Protein AF-A0A8J7U1H4-F1 (afdb_monomer)

Radius of gyration: 16.87 Å; Cα contacts (8 Å, |Δi|>4): 291; chains: 1; bounding box: 35×44×54 Å

Mean predicted aligned error: 5.83 Å

Solvent-accessible surface area (backbone atoms only — not comparable to full-atom values): 7933 Å² total; per-residue (Å²): 131,86,74,79,79,75,81,69,88,67,73,79,70,47,48,36,39,36,35,60,83,78,36,31,35,30,41,68,87,69,50,77,36,71,40,80,42,76,47,82,52,100,70,33,40,36,40,33,30,67,36,84,90,46,94,46,35,52,32,39,38,34,41,39,27,43,95,72,30,32,32,43,32,40,73,41,49,36,93,96,49,73,67,102,53,65,35,39,31,41,36,23,53,46,48,79,48,69,54,64,47,99,84,74,54,73,43,57,35,36,37,39,37,40,60,59,35,32,34,43,33,33,85,98,74,55,71,48,81,41,50,60,66,48,37,55,47,55,75,72,107

Nearest PDB structures (foldseek):
  2p12-assembly1_B  TM=9.517E-01  e=1.934E-15  Rhodococcus jostii RHA1

pLDDT: mean 90.29, std 15.07, range [41.53, 98.81]

Structure (mmCIF, N/CA/C/O backbone):
data_AF-A0A8J7U1H4-F1
#
_entry.id   AF-A0A8J7U1H4-F1
#
loop_
_atom_site.group_PDB
_atom_site.id
_atom_site.type_symbol
_atom_site.label_atom_id
_atom_site.label_alt_id
_atom_site.label_comp_id
_atom_site.label_asym_id
_atom_site.label_entity_id
_atom_site.label_seq_id
_atom_site.pdbx_PDB_ins_code
_atom_site.Cartn_x
_atom_site.Cartn_y
_atom_site.Cartn_z
_atom_site.occupancy
_atom_site.B_iso_or_equiv
_atom_site.auth_seq_id
_atom_site.auth_comp_id
_atom_site.auth_asym_id
_atom_site.auth_atom_id
_atom_site.pdbx_PDB_model_num
ATOM 1 N N . MET A 1 1 ? -3.813 29.375 25.720 1.00 41.53 1 MET A N 1
ATOM 2 C CA . MET A 1 1 ? -3.197 28.059 25.987 1.00 41.53 1 MET A CA 1
ATOM 3 C C . MET A 1 1 ? -2.225 27.792 24.852 1.00 41.53 1 MET A C 1
ATOM 5 O O . MET A 1 1 ? -2.679 27.865 23.715 1.00 41.53 1 MET A O 1
ATOM 9 N N . PRO A 1 2 ? -0.920 27.593 25.091 1.00 44.16 2 PRO A N 1
ATOM 10 C CA . PRO A 1 2 ? -0.035 27.162 24.019 1.00 44.16 2 PRO A CA 1
ATOM 11 C C . PRO A 1 2 ? -0.448 25.741 23.623 1.00 44.16 2 PRO A C 1
ATOM 13 O O . PRO A 1 2 ? -0.556 24.867 24.482 1.00 44.16 2 PRO A O 1
ATOM 16 N N . VAL A 1 3 ? -0.751 25.536 22.343 1.00 49.25 3 VAL A N 1
ATOM 17 C CA . VAL A 1 3 ? -0.959 24.194 21.789 1.00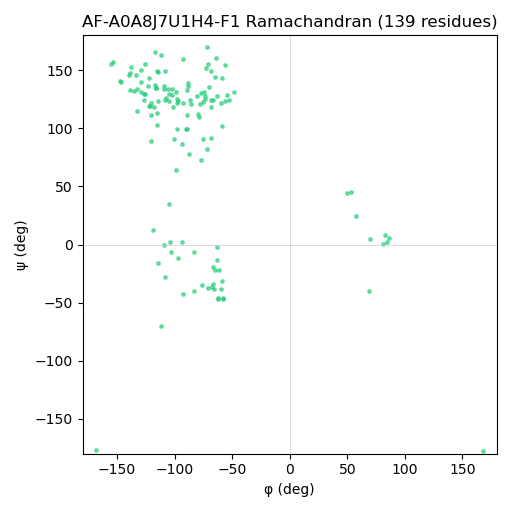 49.25 3 VAL A CA 1
ATOM 18 C C . VAL A 1 3 ? 0.380 23.464 21.931 1.00 49.25 3 VAL A C 1
ATOM 20 O O . VAL A 1 3 ? 1.402 24.042 21.545 1.00 49.25 3 VAL A O 1
ATOM 23 N N . PRO A 1 4 ? 0.434 22.257 22.519 1.00 45.31 4 PRO A N 1
ATOM 24 C CA . PRO A 1 4 ? 1.668 21.490 22.542 1.00 45.31 4 PRO A CA 1
ATOM 25 C C . PRO A 1 4 ? 2.129 21.309 21.096 1.00 45.31 4 PRO A C 1
ATOM 27 O O . PRO A 1 4 ? 1.371 20.802 20.272 1.00 45.31 4 PRO A O 1
ATOM 30 N N . LYS A 1 5 ? 3.356 21.731 20.771 1.00 48.44 5 LYS A N 1
ATOM 31 C CA . LYS A 1 5 ? 4.011 21.255 19.553 1.00 48.44 5 LYS A CA 1
ATOM 32 C C . LYS A 1 5 ? 4.307 19.781 19.790 1.00 48.44 5 LYS A C 1
ATOM 34 O O . LYS A 1 5 ? 5.336 19.449 20.372 1.00 48.44 5 LYS A O 1
ATOM 39 N N . LEU A 1 6 ? 3.380 18.914 19.396 1.00 55.44 6 LEU A N 1
ATOM 40 C CA . LEU A 1 6 ? 3.736 17.551 19.037 1.00 55.44 6 LEU A CA 1
ATOM 41 C C . LEU A 1 6 ? 4.737 17.698 17.893 1.00 55.44 6 LEU A C 1
ATOM 43 O O . LEU A 1 6 ? 4.379 18.085 16.785 1.00 55.44 6 LEU A O 1
ATOM 47 N N . THR A 1 7 ? 6.019 17.532 18.201 1.00 62.16 7 THR A N 1
ATOM 48 C CA . THR A 1 7 ? 7.051 17.389 17.180 1.00 62.16 7 THR A CA 1
ATOM 49 C C . THR A 1 7 ? 6.855 16.009 16.576 1.00 62.16 7 THR A C 1
ATOM 51 O O . THR A 1 7 ? 7.459 15.041 17.031 1.00 62.16 7 THR A O 1
ATOM 54 N N . VAL A 1 8 ? 5.923 15.919 15.632 1.00 70.69 8 VAL A N 1
ATOM 55 C CA . VAL A 1 8 ? 5.787 14.768 14.747 1.00 70.69 8 VAL A CA 1
ATOM 56 C C . VAL A 1 8 ? 7.020 14.778 13.844 1.00 70.69 8 VAL A C 1
ATOM 58 O O . VAL A 1 8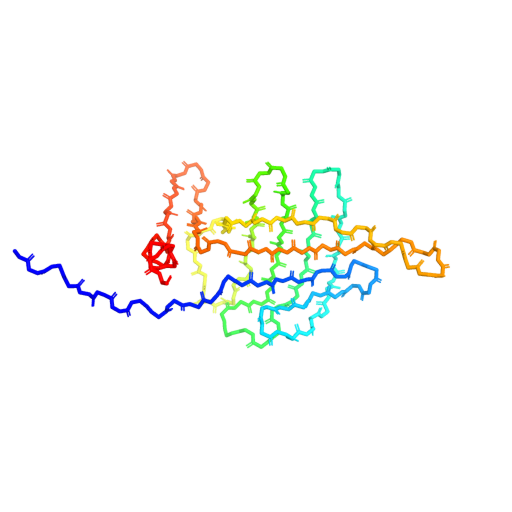 ? 7.332 15.807 13.239 1.00 70.69 8 VAL A O 1
ATOM 61 N N . ASP A 1 9 ? 7.771 13.678 13.830 1.00 74.00 9 ASP A N 1
ATOM 62 C CA . ASP A 1 9 ? 8.912 13.509 12.928 1.00 74.00 9 ASP A CA 1
ATOM 63 C C . ASP A 1 9 ? 8.371 13.220 11.527 1.00 74.00 9 ASP A C 1
ATOM 65 O O . ASP A 1 9 ? 8.051 12.081 11.194 1.00 74.00 9 ASP A O 1
ATOM 69 N N . VAL A 1 10 ? 8.170 14.277 10.739 1.00 84.31 10 VAL A N 1
ATOM 70 C CA . VAL A 1 10 ? 7.580 14.165 9.407 1.00 84.31 10 VAL A CA 1
ATOM 71 C C . VAL A 1 10 ? 8.657 13.857 8.368 1.00 84.31 10 VAL A C 1
ATOM 73 O O . VAL A 1 10 ? 9.612 14.611 8.174 1.00 84.31 10 VAL A O 1
ATOM 76 N N . HIS A 1 11 ? 8.503 12.733 7.676 1.00 88.56 11 HIS A N 1
ATOM 77 C CA . HIS A 1 11 ? 9.356 12.356 6.551 1.00 88.56 11 HIS A CA 1
ATOM 78 C C . HIS A 1 11 ? 8.747 12.835 5.223 1.00 88.56 11 HIS A C 1
ATOM 80 O O . HIS A 1 11 ? 7.538 13.039 5.153 1.00 88.56 11 HIS A O 1
ATOM 86 N N . PRO A 1 12 ? 9.523 12.972 4.131 1.00 92.12 12 PRO A N 1
ATOM 87 C CA . PRO A 1 12 ? 8.951 13.153 2.795 1.00 92.12 12 PRO A CA 1
ATOM 88 C C . PRO A 1 12 ? 7.989 12.005 2.428 1.00 92.12 12 PRO A C 1
ATOM 90 O O . PRO A 1 12 ? 8.178 10.895 2.936 1.00 92.12 12 PRO A O 1
ATOM 93 N N . PRO A 1 13 ? 7.011 12.220 1.528 1.00 94.69 13 PRO A N 1
ATOM 94 C CA . PRO A 1 13 ? 6.112 11.166 1.055 1.00 94.69 13 PRO A CA 1
ATOM 95 C C . PRO A 1 13 ? 6.871 9.903 0.633 1.00 94.69 13 PRO A C 1
ATOM 97 O O . PRO A 1 13 ? 7.859 9.978 -0.111 1.00 94.69 13 PRO A O 1
ATOM 100 N N . LYS A 1 14 ? 6.430 8.735 1.113 1.00 95.62 14 LYS A N 1
ATOM 101 C CA . LYS A 1 14 ? 7.066 7.457 0.766 1.00 95.62 14 LYS A CA 1
ATOM 102 C C . LYS A 1 14 ? 6.769 7.139 -0.698 1.00 95.62 14 LYS A C 1
ATOM 104 O O . LYS A 1 14 ? 5.640 7.282 -1.158 1.00 95.62 14 LYS A O 1
ATOM 109 N N . VAL A 1 15 ? 7.788 6.692 -1.433 1.00 96.81 15 VAL A N 1
ATOM 110 C CA . VAL A 1 15 ? 7.657 6.337 -2.853 1.00 96.81 15 VAL A CA 1
ATOM 111 C C . VAL A 1 15 ? 8.024 4.875 -3.063 1.00 96.81 15 VAL A C 1
ATOM 113 O O . VAL A 1 15 ? 9.161 4.489 -2.798 1.00 96.81 15 VAL A O 1
ATOM 116 N N . GLU A 1 16 ? 7.095 4.095 -3.610 1.00 97.00 16 GLU A N 1
ATOM 117 C CA . GLU A 1 16 ? 7.343 2.727 -4.086 1.00 97.00 16 GLU A CA 1
ATOM 118 C C . GLU A 1 16 ? 7.311 2.667 -5.613 1.00 97.00 16 GLU A C 1
ATOM 120 O O . GLU A 1 16 ? 6.612 3.444 -6.272 1.00 97.00 16 GLU A O 1
ATOM 125 N N . ARG A 1 17 ? 8.091 1.743 -6.182 1.00 96.75 17 ARG A N 1
ATOM 126 C CA . ARG A 1 17 ? 8.124 1.478 -7.627 1.00 96.75 17 ARG A CA 1
ATOM 127 C C . ARG A 1 17 ? 7.947 -0.004 -7.897 1.00 96.75 17 ARG A C 1
ATOM 129 O O . ARG A 1 17 ? 8.682 -0.821 -7.346 1.00 96.75 17 ARG A O 1
ATOM 136 N N . PHE A 1 18 ? 7.050 -0.323 -8.813 1.00 96.81 18 PHE A N 1
ATOM 137 C CA . PHE A 1 18 ? 6.688 -1.682 -9.179 1.00 96.81 18 PHE A CA 1
ATOM 138 C C . PHE A 1 18 ? 7.109 -1.904 -10.629 1.00 96.81 18 PHE A C 1
ATOM 140 O O . PHE A 1 18 ? 6.589 -1.260 -11.541 1.00 96.81 18 PHE A O 1
ATOM 147 N N . ASP A 1 19 ? 8.089 -2.778 -10.833 1.00 95.38 19 ASP A N 1
ATOM 148 C CA . ASP A 1 19 ? 8.506 -3.237 -12.155 1.00 95.38 19 ASP A CA 1
ATOM 149 C C . ASP A 1 19 ? 7.829 -4.583 -12.409 1.00 95.38 19 ASP A C 1
ATOM 151 O O . ASP A 1 19 ? 8.245 -5.619 -11.873 1.00 95.38 19 ASP A O 1
ATOM 155 N N . VAL A 1 20 ? 6.731 -4.534 -13.166 1.00 95.12 20 VAL A N 1
ATOM 156 C CA . VAL A 1 20 ? 5.878 -5.698 -13.423 1.00 95.12 20 VAL A CA 1
ATOM 157 C C . VAL A 1 20 ? 6.611 -6.730 -14.271 1.00 95.12 20 VAL A C 1
ATOM 159 O O . VAL A 1 20 ? 6.471 -7.927 -14.038 1.00 95.12 20 VAL A O 1
ATOM 162 N N . ASP A 1 21 ? 7.423 -6.280 -15.226 1.00 92.31 21 ASP A N 1
ATOM 163 C CA . ASP A 1 21 ? 8.130 -7.170 -16.145 1.00 92.31 21 ASP A CA 1
ATOM 164 C C . ASP A 1 21 ? 9.329 -7.842 -15.458 1.00 92.31 21 ASP A C 1
ATOM 166 O O . ASP A 1 21 ? 9.607 -9.017 -15.705 1.00 92.31 21 ASP A O 1
ATOM 170 N N . ALA A 1 22 ? 10.000 -7.139 -14.540 1.00 94.50 22 ALA A N 1
ATOM 171 C CA . ALA A 1 22 ? 11.070 -7.706 -13.722 1.00 94.50 22 ALA A CA 1
ATOM 172 C C . ALA A 1 22 ? 10.572 -8.475 -12.485 1.00 94.50 22 ALA A C 1
ATOM 174 O O . ALA A 1 22 ? 11.392 -9.071 -11.787 1.00 94.50 22 ALA A O 1
ATOM 175 N N . MET A 1 23 ? 9.266 -8.459 -12.187 1.00 97.31 23 MET A N 1
ATOM 176 C CA . MET A 1 23 ? 8.682 -9.033 -10.964 1.00 97.31 23 MET A CA 1
ATOM 177 C C . MET A 1 23 ? 9.352 -8.499 -9.687 1.00 97.31 23 MET A C 1
ATOM 179 O O . MET A 1 23 ? 9.694 -9.251 -8.768 1.00 97.31 23 MET A O 1
ATOM 183 N N . THR A 1 24 ? 9.557 -7.178 -9.624 1.00 97.69 24 THR A N 1
ATOM 184 C CA . THR A 1 24 ? 10.151 -6.533 -8.445 1.00 97.69 24 THR A CA 1
ATOM 185 C C . THR A 1 24 ? 9.342 -5.353 -7.926 1.00 97.69 24 THR A C 1
ATOM 187 O O . THR A 1 24 ? 8.665 -4.651 -8.675 1.00 97.69 24 THR A O 1
ATOM 190 N N . ASN A 1 25 ? 9.432 -5.131 -6.616 1.00 98.06 25 ASN A N 1
ATOM 191 C CA . ASN A 1 25 ? 8.947 -3.944 -5.924 1.00 98.06 25 ASN A CA 1
ATOM 192 C C . ASN A 1 25 ? 10.118 -3.269 -5.203 1.00 98.06 25 ASN A C 1
ATOM 194 O O . ASN A 1 25 ? 10.722 -3.876 -4.318 1.00 98.06 25 ASN A O 1
ATOM 198 N N . THR A 1 26 ? 10.433 -2.025 -5.546 1.00 97.44 26 THR A N 1
ATOM 199 C CA . THR A 1 26 ? 11.404 -1.208 -4.809 1.00 97.44 26 THR A CA 1
ATOM 200 C C . THR A 1 26 ? 10.673 -0.456 -3.703 1.00 97.44 26 THR A C 1
ATOM 202 O O . THR A 1 26 ? 9.876 0.436 -3.994 1.00 97.44 26 THR A O 1
ATOM 205 N N . ASP A 1 27 ? 10.944 -0.831 -2.450 1.00 95.31 27 ASP A N 1
ATOM 206 C CA . ASP A 1 27 ? 10.292 -0.251 -1.269 1.00 95.31 27 ASP A CA 1
ATOM 207 C C . ASP A 1 27 ? 10.764 1.197 -0.986 1.00 95.31 27 ASP A C 1
ATOM 209 O O . ASP A 1 27 ? 11.755 1.647 -1.577 1.00 95.31 27 ASP A O 1
ATOM 213 N N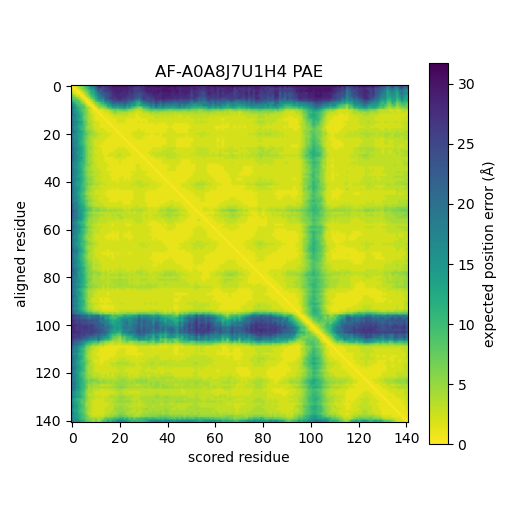 . PRO A 1 28 ? 10.121 1.950 -0.066 1.00 93.88 28 PRO A N 1
ATOM 214 C CA . PRO A 1 28 ? 10.476 3.351 0.192 1.00 93.88 28 PRO A CA 1
ATOM 215 C C . PRO A 1 28 ? 11.893 3.559 0.738 1.00 93.88 28 PRO A C 1
ATOM 217 O O . PRO A 1 28 ? 12.389 4.683 0.764 1.00 93.88 28 PRO A O 1
ATOM 220 N N . LYS A 1 29 ? 12.554 2.485 1.188 1.00 93.25 29 LYS A N 1
ATOM 221 C CA . LYS A 1 29 ? 13.942 2.498 1.670 1.00 93.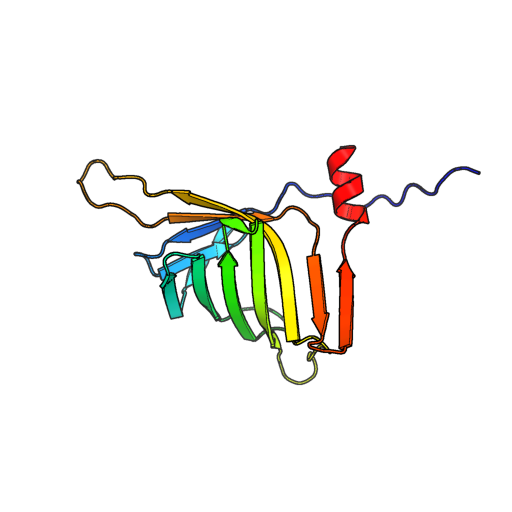25 29 LYS A CA 1
ATOM 222 C C . LYS A 1 29 ? 14.936 2.148 0.556 1.00 93.25 29 LYS A C 1
ATOM 224 O O . LYS A 1 29 ? 16.135 2.078 0.815 1.00 93.25 29 LYS A O 1
ATOM 229 N N . GLY A 1 30 ? 14.455 1.926 -0.668 1.00 94.25 30 GLY A N 1
ATOM 230 C CA . GLY A 1 30 ? 15.260 1.579 -1.835 1.00 94.25 30 GLY A CA 1
ATOM 231 C C . GLY A 1 30 ? 15.613 0.096 -1.938 1.00 94.25 30 GLY A C 1
ATOM 232 O O . GLY A 1 30 ? 16.414 -0.266 -2.799 1.00 94.25 30 GLY A O 1
ATOM 233 N N . PHE A 1 31 ? 15.049 -0.782 -1.097 1.00 96.25 31 PHE A N 1
ATOM 234 C CA . PHE A 1 31 ? 15.309 -2.216 -1.231 1.00 96.25 31 PHE A CA 1
ATOM 235 C C . PHE A 1 31 ? 14.432 -2.819 -2.323 1.00 96.25 31 PHE A C 1
ATOM 237 O O . PHE A 1 31 ? 13.206 -2.722 -2.283 1.00 96.25 31 PHE A O 1
ATOM 244 N N . VAL A 1 32 ? 15.072 -3.522 -3.255 1.00 97.75 32 VAL A N 1
ATOM 245 C CA . VAL A 1 32 ? 14.392 -4.303 -4.287 1.00 97.75 32 VAL A CA 1
ATOM 246 C C . VAL A 1 32 ? 13.898 -5.615 -3.678 1.00 97.75 32 VAL A C 1
ATOM 248 O O . VAL A 1 32 ? 14.675 -6.406 -3.138 1.00 97.75 32 VAL A O 1
ATOM 251 N N . ARG A 1 33 ? 12.588 -5.841 -3.741 1.00 97.81 33 ARG A N 1
ATOM 252 C CA . ARG A 1 33 ? 11.899 -7.035 -3.244 1.00 97.81 33 ARG A CA 1
ATOM 253 C C . ARG A 1 33 ? 11.409 -7.854 -4.429 1.00 97.81 33 ARG A C 1
ATOM 255 O O . ARG A 1 33 ? 10.803 -7.295 -5.337 1.00 97.81 33 ARG A O 1
ATOM 262 N N . ALA A 1 34 ? 11.641 -9.162 -4.393 1.00 98.25 34 ALA A N 1
ATOM 263 C CA . ALA A 1 34 ? 10.994 -10.078 -5.324 1.00 98.25 34 ALA A CA 1
ATOM 264 C C . ALA A 1 34 ? 9.478 -10.088 -5.079 1.00 98.25 34 ALA A C 1
ATOM 266 O O . ALA A 1 34 ? 9.030 -9.967 -3.932 1.00 98.25 34 ALA A O 1
ATOM 267 N N . VAL A 1 35 ? 8.720 -10.212 -6.161 1.00 98.69 35 VAL A N 1
ATOM 268 C CA . VAL A 1 35 ? 7.261 -10.294 -6.161 1.00 98.69 35 VAL A CA 1
ATOM 269 C C . VAL A 1 35 ? 6.855 -11.654 -6.699 1.00 98.69 35 VAL A C 1
ATOM 271 O O . VAL A 1 35 ? 7.406 -12.105 -7.700 1.00 98.69 35 VAL A O 1
ATOM 274 N N . ASP A 1 36 ? 5.908 -12.301 -6.026 1.00 98.75 36 ASP A N 1
ATOM 275 C CA . ASP A 1 36 ? 5.436 -13.622 -6.439 1.00 98.75 36 ASP A CA 1
ATOM 276 C C . ASP A 1 36 ? 4.376 -13.493 -7.536 1.00 98.75 36 ASP A C 1
ATOM 278 O O . ASP A 1 36 ? 4.394 -14.247 -8.507 1.00 98.75 36 ASP A O 1
ATOM 282 N N . GLU A 1 37 ? 3.484 -12.505 -7.412 1.00 98.62 37 GLU A N 1
ATOM 283 C CA . GLU A 1 37 ? 2.444 -12.230 -8.400 1.00 98.62 37 GLU A CA 1
ATOM 284 C C . GLU A 1 37 ? 2.273 -10.731 -8.638 1.00 98.62 37 GLU A C 1
ATOM 286 O O . GLU A 1 37 ? 2.127 -9.942 -7.702 1.00 98.62 37 GLU A O 1
ATOM 291 N N . TYR A 1 38 ? 2.216 -10.372 -9.918 1.00 98.50 38 TYR A N 1
ATOM 292 C CA . TYR A 1 38 ? 1.567 -9.158 -10.380 1.00 98.50 38 TYR A CA 1
ATOM 293 C C . TYR A 1 38 ? 0.401 -9.529 -11.285 1.00 98.50 38 TYR A C 1
ATOM 295 O O . TYR A 1 38 ? 0.546 -10.356 -12.189 1.00 98.50 38 TYR A O 1
ATOM 303 N N . ARG A 1 39 ? -0.731 -8.848 -11.108 1.00 97.56 39 ARG A N 1
ATOM 304 C CA . ARG A 1 39 ? -1.852 -8.920 -12.046 1.00 97.56 39 ARG A CA 1
ATOM 305 C C . ARG A 1 39 ? -2.351 -7.523 -12.365 1.00 97.56 39 ARG A C 1
ATOM 307 O O . ARG A 1 39 ? -2.840 -6.805 -11.498 1.00 97.56 39 ARG A O 1
ATOM 314 N N . VAL A 1 40 ? -2.188 -7.143 -13.627 1.00 96.25 40 VAL A N 1
ATOM 315 C CA . VAL A 1 40 ? -2.668 -5.867 -14.155 1.00 96.25 40 VAL A CA 1
ATOM 316 C C . VAL A 1 40 ? -4.115 -6.046 -14.591 1.00 96.25 40 VAL A C 1
ATOM 318 O O . VAL A 1 40 ? -4.401 -6.903 -15.424 1.00 96.25 40 VAL A O 1
ATOM 321 N N . GLU A 1 41 ? -4.999 -5.212 -14.063 1.00 96.00 41 GLU A N 1
ATOM 322 C CA . GLU A 1 41 ? -6.386 -5.077 -14.497 1.00 96.00 41 GLU A CA 1
ATOM 323 C C . GLU A 1 41 ? -6.629 -3.666 -15.030 1.00 96.00 41 GLU A C 1
ATOM 325 O O . GLU A 1 41 ? -5.855 -2.741 -14.784 1.00 96.00 41 GLU A O 1
ATOM 330 N N . SER A 1 42 ? -7.748 -3.469 -15.727 1.00 94.62 42 SER A N 1
ATOM 331 C CA . SER A 1 42 ? -8.112 -2.149 -16.256 1.00 94.62 42 SER A CA 1
ATOM 332 C C . SER A 1 42 ? -8.303 -1.083 -15.172 1.00 94.62 42 SER A C 1
ATOM 334 O O . SER A 1 42 ? -8.237 0.099 -15.481 1.00 94.62 42 SER A O 1
ATOM 336 N N . PHE A 1 43 ? -8.570 -1.490 -13.927 1.00 95.62 43 PHE A N 1
ATOM 337 C CA . PHE A 1 43 ? -8.809 -0.592 -12.794 1.00 95.62 43 PHE A CA 1
ATOM 338 C C . PHE A 1 43 ? -7.615 -0.468 -11.836 1.00 95.62 43 PHE A C 1
ATOM 340 O O . PHE A 1 43 ? -7.679 0.323 -10.895 1.00 95.62 43 PHE A O 1
ATOM 347 N N . GLY A 1 44 ? -6.547 -1.255 -12.011 1.00 96.88 44 GLY A N 1
ATOM 348 C CA . GLY A 1 44 ? -5.456 -1.258 -11.042 1.00 96.88 44 GLY A CA 1
ATOM 349 C C . GLY A 1 44 ? -4.443 -2.387 -11.185 1.00 96.88 44 GLY A C 1
ATOM 350 O O . GLY A 1 44 ? -4.533 -3.238 -12.069 1.00 96.88 44 GLY A O 1
ATOM 351 N N . LEU A 1 45 ? -3.479 -2.395 -10.267 1.00 98.06 45 LEU A N 1
ATOM 352 C CA . LEU A 1 45 ? -2.434 -3.410 -10.168 1.00 98.06 45 LEU A CA 1
ATOM 353 C C . LEU A 1 45 ? -2.590 -4.189 -8.865 1.00 98.06 45 LEU A C 1
ATOM 355 O O . LEU A 1 45 ? -2.539 -3.609 -7.784 1.00 98.06 45 LEU A O 1
ATOM 359 N N . TYR A 1 46 ? -2.718 -5.504 -8.972 1.00 98.75 46 TYR A N 1
ATOM 360 C CA . TYR A 1 46 ? -2.569 -6.411 -7.845 1.00 98.75 46 TYR A CA 1
ATOM 361 C C . TYR A 1 46 ? -1.106 -6.820 -7.686 1.00 98.75 46 TYR A C 1
ATOM 363 O O . TYR A 1 46 ? -0.432 -7.099 -8.681 1.00 98.75 46 TYR A O 1
ATOM 371 N N . VAL A 1 47 ? -0.638 -6.885 -6.442 1.00 98.75 47 VAL A N 1
ATOM 372 C CA . VAL A 1 47 ? 0.696 -7.346 -6.053 1.00 98.75 47 VAL A CA 1
ATOM 373 C C . VAL A 1 47 ? 0.604 -8.290 -4.859 1.00 98.75 47 VAL A C 1
ATOM 375 O O . VAL A 1 47 ? -0.012 -7.952 -3.853 1.00 98.75 47 VAL A O 1
ATOM 378 N N . ALA A 1 48 ? 1.275 -9.436 -4.938 1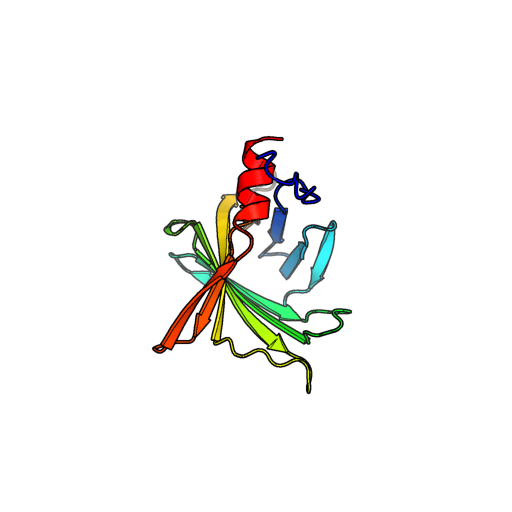.00 98.81 48 ALA A N 1
ATOM 379 C CA . ALA A 1 48 ? 1.421 -10.386 -3.838 1.00 98.81 48 ALA A CA 1
ATOM 380 C C . ALA A 1 48 ? 2.905 -10.684 -3.615 1.00 98.81 48 ALA A C 1
ATOM 382 O O . ALA A 1 48 ? 3.625 -11.049 -4.553 1.00 98.81 48 ALA A O 1
ATOM 383 N N . ARG A 1 49 ? 3.404 -10.477 -2.390 1.00 98.69 49 ARG A N 1
ATOM 384 C CA . ARG A 1 49 ? 4.827 -10.709 -2.102 1.00 98.69 49 ARG A CA 1
ATOM 385 C C . ARG A 1 49 ? 5.138 -11.013 -0.637 1.00 98.69 49 ARG A C 1
ATOM 387 O O . ARG A 1 49 ? 4.468 -10.511 0.272 1.00 98.69 49 ARG A O 1
ATOM 394 N N . PRO A 1 50 ? 6.250 -11.719 -0.368 1.00 98.31 50 PRO A N 1
ATOM 395 C CA . PRO A 1 50 ? 6.737 -11.912 0.988 1.00 98.31 50 PRO A CA 1
ATOM 396 C C . PRO A 1 50 ? 7.261 -10.612 1.613 1.00 98.31 50 PRO A C 1
ATOM 398 O O . PRO A 1 50 ? 7.854 -9.741 0.967 1.00 98.31 50 PRO A O 1
ATOM 401 N N . MET A 1 51 ? 7.115 -10.521 2.934 1.00 96.88 51 MET A N 1
ATOM 402 C CA . MET A 1 51 ? 7.653 -9.443 3.770 1.00 96.88 51 MET A CA 1
ATOM 403 C C . MET A 1 51 ? 8.964 -9.888 4.434 1.00 96.88 51 MET A C 1
ATOM 405 O O . MET A 1 51 ? 9.065 -10.049 5.652 1.00 96.88 51 MET A O 1
ATOM 409 N N . VAL A 1 52 ? 9.984 -10.144 3.606 1.00 94.88 52 VAL A N 1
ATOM 410 C CA . VAL A 1 52 ? 11.278 -10.699 4.042 1.00 94.88 52 VAL A CA 1
ATOM 411 C C . VAL A 1 52 ? 11.958 -9.782 5.063 1.00 94.88 52 VAL A C 1
ATOM 413 O O . VAL A 1 52 ? 12.250 -8.619 4.781 1.00 94.88 52 VAL A O 1
ATOM 416 N N . GLY A 1 53 ? 12.233 -10.332 6.249 1.00 92.94 53 GLY A N 1
ATOM 417 C CA . GLY A 1 53 ? 12.855 -9.615 7.365 1.00 92.94 53 GLY A CA 1
ATOM 418 C C . GLY A 1 53 ? 11.896 -8.748 8.188 1.00 92.94 53 GLY A C 1
ATOM 419 O O . GLY A 1 53 ? 12.343 -8.124 9.147 1.00 92.94 53 GLY A O 1
ATOM 420 N N . HIS A 1 54 ? 10.596 -8.708 7.866 1.00 95.56 54 HIS A N 1
ATOM 421 C CA . HIS A 1 54 ? 9.635 -7.941 8.657 1.00 95.56 54 HIS A CA 1
ATOM 422 C C . HIS A 1 54 ? 9.312 -8.654 9.986 1.00 95.56 54 HIS A C 1
ATOM 424 O O . HIS A 1 54 ? 8.984 -9.851 9.968 1.00 95.56 54 HIS A O 1
ATOM 430 N N . PRO A 1 55 ? 9.366 -7.949 11.136 1.00 96.38 55 PRO A N 1
ATOM 431 C CA . PRO A 1 55 ? 9.231 -8.569 12.456 1.00 96.38 55 PRO A CA 1
ATOM 432 C C . PRO A 1 55 ? 7.839 -9.147 12.718 1.00 96.38 55 PRO A C 1
ATOM 434 O O . PRO A 1 55 ? 7.731 -10.174 13.374 1.00 96.38 55 PRO A O 1
ATOM 437 N N . THR A 1 56 ? 6.783 -8.525 12.186 1.00 97.50 56 THR A N 1
ATOM 438 C CA . THR A 1 56 ? 5.386 -8.874 12.514 1.00 97.50 56 THR A CA 1
ATOM 439 C C . THR A 1 56 ? 4.582 -9.440 11.348 1.00 97.50 56 THR A C 1
ATOM 441 O O . THR A 1 56 ? 3.536 -10.037 11.563 1.00 97.50 56 THR A O 1
ATOM 444 N N . MET A 1 57 ? 5.054 -9.283 10.111 1.00 97.50 57 MET A N 1
ATOM 445 C CA . MET A 1 57 ? 4.317 -9.645 8.896 1.00 97.50 57 MET A CA 1
ATOM 446 C C . MET A 1 57 ? 5.142 -10.649 8.104 1.00 97.50 57 MET A C 1
ATOM 448 O O . MET A 1 57 ? 6.374 -10.579 8.095 1.00 97.50 57 MET A O 1
ATOM 452 N N . ARG A 1 58 ? 4.476 -11.611 7.469 1.00 98.06 58 ARG A N 1
ATOM 453 C CA . ARG A 1 58 ? 5.133 -12.626 6.632 1.00 98.06 58 ARG A CA 1
ATOM 454 C C . ARG A 1 58 ? 4.859 -12.419 5.146 1.00 98.06 58 ARG A C 1
ATOM 456 O O . ARG A 1 58 ? 5.713 -12.767 4.334 1.00 98.06 58 ARG A O 1
ATOM 463 N N . TYR A 1 59 ? 3.721 -11.827 4.806 1.00 98.62 59 TYR A N 1
ATOM 464 C CA . TYR A 1 59 ? 3.258 -11.665 3.434 1.00 98.62 59 TYR A CA 1
ATOM 465 C C . TYR A 1 59 ? 2.337 -10.449 3.328 1.00 98.62 59 TYR A C 1
ATOM 467 O O . TYR A 1 59 ? 1.776 -10.025 4.343 1.00 98.62 59 TYR A O 1
ATOM 475 N N . LEU A 1 60 ? 2.207 -9.895 2.129 1.00 98.44 60 LEU A N 1
ATOM 476 C CA . LEU A 1 60 ? 1.174 -8.917 1.814 1.00 98.44 60 LEU A CA 1
ATOM 477 C C . LEU A 1 60 ? 0.567 -9.208 0.452 1.00 98.44 60 LEU A C 1
ATOM 479 O O . LEU A 1 60 ? 1.245 -9.723 -0.444 1.00 98.44 60 LEU A O 1
ATOM 483 N N . GLU A 1 61 ? -0.678 -8.787 0.319 1.00 98.81 61 GLU A N 1
ATOM 484 C CA . GLU A 1 61 ? -1.392 -8.660 -0.939 1.00 98.81 61 GLU A CA 1
ATOM 485 C C . GLU A 1 61 ? -1.934 -7.235 -1.014 1.00 98.81 61 GLU A C 1
ATOM 487 O O . GLU A 1 61 ? -2.552 -6.767 -0.060 1.00 98.81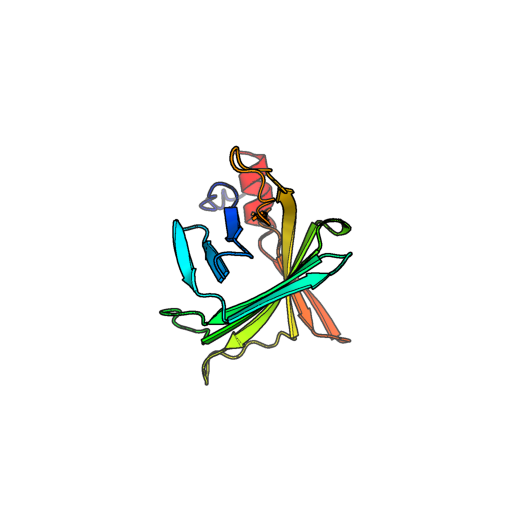 61 GLU A O 1
ATOM 492 N N . SER A 1 62 ? -1.705 -6.528 -2.117 1.00 98.75 62 SER A N 1
ATOM 493 C CA . SER A 1 62 ? -2.234 -5.177 -2.298 1.00 98.75 62 SER A CA 1
ATOM 494 C C . SER A 1 62 ? -2.867 -4.984 -3.667 1.00 98.75 62 SER A C 1
ATOM 496 O O . SER A 1 62 ? -2.358 -5.475 -4.670 1.00 98.75 62 SER A O 1
ATOM 498 N N . TRP A 1 63 ? -3.920 -4.175 -3.708 1.00 98.81 63 TRP A N 1
ATOM 499 C CA . TR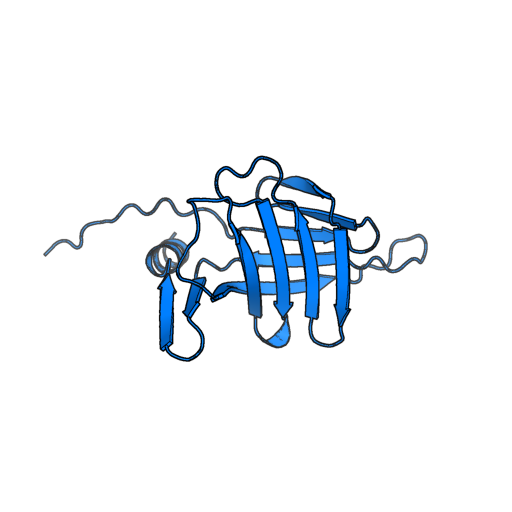P A 1 63 ? -4.408 -3.510 -4.909 1.00 98.81 63 TRP A CA 1
ATOM 500 C C . TRP A 1 63 ? -3.978 -2.052 -4.908 1.00 98.81 63 TRP A C 1
ATOM 502 O O . TRP A 1 63 ? -4.239 -1.337 -3.946 1.00 98.81 63 TRP A O 1
ATOM 512 N N . LEU A 1 64 ? -3.374 -1.601 -6.000 1.00 98.56 64 LEU A N 1
ATOM 513 C CA . LEU A 1 64 ? -3.159 -0.191 -6.298 1.00 98.56 64 LEU A CA 1
ATOM 514 C C . LEU A 1 64 ? -4.269 0.267 -7.245 1.00 98.56 64 LEU A C 1
ATOM 516 O O . LEU A 1 64 ? -4.414 -0.304 -8.328 1.00 98.56 64 LEU A O 1
ATOM 520 N N . LEU A 1 65 ? -5.039 1.277 -6.837 1.00 98.19 65 LEU A N 1
ATOM 521 C CA . LEU A 1 65 ? -6.252 1.749 -7.511 1.00 98.19 65 LEU A CA 1
ATOM 522 C C . LEU A 1 65 ? -6.093 3.232 -7.911 1.00 98.19 65 LEU A C 1
ATOM 524 O O . LEU A 1 65 ? -6.451 4.115 -7.125 1.00 98.19 65 LEU A O 1
ATOM 528 N N . PRO A 1 66 ? -5.563 3.531 -9.116 1.00 96.81 66 PRO A N 1
ATOM 529 C CA . PRO A 1 66 ? -5.219 4.896 -9.525 1.00 96.81 66 PRO A CA 1
ATOM 530 C C . PRO A 1 66 ? -6.389 5.876 -9.491 1.00 96.81 66 PRO A C 1
ATOM 532 O O . PRO A 1 66 ? -6.266 6.959 -8.930 1.00 96.81 66 PRO A O 1
ATOM 535 N N . GLU A 1 67 ? -7.548 5.485 -10.027 1.00 96.94 67 GLU A N 1
ATOM 536 C CA . GLU A 1 67 ? -8.720 6.372 -10.091 1.00 96.94 67 GLU A CA 1
ATOM 537 C C . GLU A 1 67 ? -9.274 6.738 -8.707 1.00 96.94 67 GLU A C 1
ATOM 539 O O . GLU A 1 67 ? -9.939 7.761 -8.556 1.00 96.94 67 GLU A O 1
ATOM 544 N N . LEU A 1 68 ? -8.986 5.918 -7.693 1.00 97.94 68 LEU A N 1
ATOM 545 C CA . LEU A 1 68 ? -9.415 6.157 -6.318 1.00 97.94 68 LEU A CA 1
ATOM 546 C C . LEU A 1 68 ? -8.335 6.830 -5.467 1.00 97.94 68 LEU A C 1
ATOM 548 O O . LEU A 1 68 ? -8.650 7.281 -4.371 1.00 97.94 68 LEU A O 1
ATOM 552 N N . ASN A 1 69 ? -7.089 6.911 -5.950 1.00 97.88 69 ASN A N 1
ATOM 553 C CA . ASN A 1 69 ? -5.917 7.266 -5.145 1.00 97.88 69 ASN A CA 1
ATOM 554 C C . ASN A 1 69 ? -5.830 6.447 -3.846 1.00 97.88 69 ASN A C 1
ATOM 556 O O . ASN A 1 69 ? -5.602 6.984 -2.759 1.00 97.88 69 ASN A O 1
ATOM 560 N N . LEU A 1 70 ? -6.061 5.138 -3.964 1.00 98.38 70 LEU A N 1
ATOM 561 C CA . LEU A 1 70 ? -6.030 4.214 -2.838 1.00 98.38 70 LEU A CA 1
ATOM 562 C C . LEU A 1 70 ? -5.137 3.022 -3.143 1.00 98.38 70 LEU A C 1
ATOM 564 O O . LEU A 1 70 ? -5.192 2.434 -4.228 1.00 98.38 70 LEU A O 1
ATOM 568 N N . ARG A 1 71 ? -4.382 2.609 -2.133 1.00 98.62 71 ARG A N 1
ATOM 569 C CA . ARG A 1 71 ? -3.819 1.269 -2.057 1.00 98.62 71 ARG A CA 1
ATOM 570 C C . ARG A 1 71 ? -4.570 0.502 -0.985 1.00 98.62 71 ARG A C 1
ATOM 572 O O . ARG A 1 71 ? -4.638 0.955 0.142 1.00 98.62 71 ARG A O 1
ATOM 579 N N . VAL A 1 72 ? -5.111 -0.662 -1.317 1.00 98.75 72 VAL A N 1
ATOM 580 C CA . VAL A 1 72 ? -5.793 -1.542 -0.358 1.00 98.75 72 VAL A CA 1
ATOM 581 C C . VAL A 1 72 ? -4.907 -2.746 -0.111 1.00 98.75 72 VAL A C 1
ATOM 583 O O . VAL A 1 72 ? -4.540 -3.420 -1.069 1.00 98.75 72 VAL A O 1
ATOM 586 N N . THR A 1 73 ? -4.569 -3.027 1.140 1.00 98.75 73 THR A N 1
ATOM 587 C CA . THR A 1 73 ? -3.632 -4.083 1.523 1.00 98.75 73 THR A CA 1
ATOM 588 C C . THR A 1 73 ? -4.253 -5.042 2.533 1.00 98.75 73 THR A C 1
ATOM 590 O O . THR A 1 73 ? -4.768 -4.623 3.569 1.00 98.75 73 THR A O 1
ATOM 593 N N . ASP A 1 74 ? -4.146 -6.336 2.245 1.00 98.62 74 ASP A N 1
ATOM 594 C CA . ASP A 1 74 ? -4.310 -7.419 3.211 1.00 98.62 74 ASP A CA 1
ATOM 595 C C . ASP A 1 74 ? -2.919 -7.847 3.709 1.00 98.62 74 ASP A C 1
ATOM 597 O O . ASP A 1 74 ? -2.015 -8.181 2.931 1.00 98.62 74 ASP A O 1
ATOM 601 N N . PHE A 1 75 ? -2.729 -7.803 5.027 1.00 98.38 75 PHE A N 1
ATOM 602 C CA . PHE A 1 75 ? -1.476 -8.165 5.673 1.00 98.38 75 PHE A CA 1
ATOM 603 C C . PHE A 1 75 ? -1.578 -9.524 6.343 1.00 98.38 75 PHE A C 1
ATOM 605 O O . PHE A 1 75 ? -2.329 -9.743 7.293 1.00 98.38 75 PHE A O 1
ATOM 612 N N . TRP A 1 76 ? -0.678 -10.416 5.954 1.00 98.31 76 TRP A N 1
ATOM 613 C CA . TRP A 1 76 ? -0.575 -11.712 6.593 1.00 98.31 76 TRP A CA 1
ATOM 614 C C . TRP A 1 76 ? 0.393 -11.590 7.769 1.00 98.31 76 TRP A C 1
ATOM 616 O O . TRP A 1 76 ? 1.623 -11.606 7.611 1.00 98.31 76 TRP A O 1
ATOM 626 N N . PHE A 1 77 ? -0.162 -11.460 8.970 1.00 98.25 77 PHE A N 1
ATOM 627 C CA . PHE A 1 77 ? 0.606 -11.327 10.207 1.00 98.25 77 PHE A CA 1
ATOM 628 C C . PHE A 1 77 ? 1.263 -12.641 10.633 1.00 98.25 77 PHE A C 1
ATOM 630 O O . PHE A 1 77 ? 0.801 -13.735 10.327 1.00 98.25 77 PHE A O 1
ATOM 637 N N . ARG A 1 78 ? 2.385 -12.569 11.339 1.00 97.81 78 ARG A N 1
ATOM 638 C CA . ARG A 1 78 ? 2.964 -13.735 12.018 1.00 97.81 78 ARG A CA 1
ATOM 639 C C . ARG A 1 78 ? 2.086 -14.111 13.216 1.00 97.81 78 ARG A C 1
ATOM 641 O O . ARG A 1 78 ? 1.399 -13.251 13.756 1.00 97.81 78 ARG A O 1
ATOM 648 N N . ALA A 1 79 ? 2.149 -15.375 13.634 1.00 97.00 79 ALA A N 1
ATOM 649 C CA . ALA A 1 79 ? 1.402 -15.849 14.796 1.00 97.00 79 ALA A CA 1
ATOM 650 C C . ALA A 1 79 ? 1.707 -14.988 16.036 1.00 97.00 79 ALA A C 1
ATOM 652 O O . ALA A 1 79 ? 2.881 -14.779 16.357 1.00 97.00 79 ALA A O 1
ATOM 653 N N . GLY A 1 80 ? 0.669 -14.491 16.709 1.00 97.81 80 GLY A N 1
ATOM 654 C CA . GLY A 1 80 ? 0.774 -13.597 17.868 1.00 97.81 80 GLY A CA 1
ATOM 655 C C . GLY A 1 80 ? 0.937 -12.108 17.531 1.00 97.81 80 GLY A C 1
ATOM 656 O O . GLY A 1 80 ? 1.099 -11.297 18.443 1.00 97.81 80 GLY A O 1
ATOM 657 N N . HIS A 1 81 ? 0.918 -11.738 16.249 1.00 97.75 81 HIS A N 1
ATOM 658 C CA . HIS A 1 81 ? 0.976 -10.351 15.773 1.00 97.75 81 HIS A CA 1
ATOM 659 C C . HIS A 1 81 ? -0.271 -9.941 14.983 1.00 97.75 81 HIS A C 1
ATOM 661 O O . HIS A 1 81 ? -0.250 -8.919 14.295 1.00 97.75 81 HIS A O 1
ATOM 667 N N . GLU A 1 82 ? -1.328 -10.746 15.042 1.00 97.06 82 GLU A N 1
ATOM 668 C CA . GLU A 1 82 ? -2.594 -10.479 14.377 1.00 97.06 82 GLU A CA 1
ATOM 669 C C . GLU A 1 82 ? -3.182 -9.146 14.852 1.00 97.06 82 GLU A C 1
ATOM 671 O O . GLU A 1 82 ? -3.086 -8.770 16.024 1.00 97.06 82 GLU A O 1
ATOM 676 N N . ARG A 1 83 ? -3.802 -8.428 13.920 1.00 96.50 83 ARG A N 1
ATOM 677 C CA . ARG A 1 83 ? -4.531 -7.190 14.188 1.00 96.50 83 ARG A CA 1
ATOM 678 C C . ARG A 1 83 ? -6.006 -7.409 13.890 1.00 96.50 83 ARG A C 1
ATOM 680 O O . ARG A 1 83 ? -6.341 -8.183 12.999 1.00 96.50 83 ARG A O 1
ATOM 687 N N . ASP A 1 84 ? -6.876 -6.717 14.622 1.00 96.50 84 ASP A N 1
ATOM 688 C CA . ASP A 1 84 ? -8.311 -6.685 14.318 1.00 96.50 84 ASP A CA 1
ATOM 689 C C . ASP A 1 84 ? -8.567 -5.738 13.137 1.00 96.50 84 ASP A C 1
ATOM 691 O O . ASP A 1 84 ? -9.019 -4.608 13.315 1.00 96.50 84 ASP A O 1
ATOM 695 N N . GLN A 1 85 ? -8.190 -6.181 11.940 1.00 96.75 85 GLN A N 1
ATOM 696 C CA . GLN A 1 85 ? -8.360 -5.466 10.679 1.00 96.75 85 GLN A CA 1
ATOM 697 C C . GLN A 1 85 ? -8.593 -6.471 9.554 1.00 96.75 85 GLN A C 1
ATOM 699 O O . GLN A 1 85 ? -7.931 -7.507 9.516 1.00 96.75 85 GLN A O 1
ATOM 704 N N . ASP A 1 86 ? -9.484 -6.137 8.625 1.00 97.69 86 ASP A N 1
ATOM 705 C CA . ASP A 1 86 ? -9.628 -6.903 7.386 1.00 97.69 86 ASP A CA 1
ATOM 706 C C . ASP A 1 86 ? -8.746 -6.300 6.288 1.00 97.69 86 ASP A C 1
ATOM 708 O O . ASP A 1 86 ? -8.046 -7.022 5.589 1.00 97.69 86 ASP A O 1
ATOM 712 N N . PHE A 1 87 ? -8.722 -4.966 6.178 1.00 98.44 87 PHE A N 1
ATOM 713 C CA . PHE A 1 87 ? -7.895 -4.256 5.202 1.00 98.44 87 PHE A CA 1
ATOM 714 C C . PHE A 1 87 ? -7.241 -3.015 5.803 1.00 98.44 87 PHE A C 1
ATOM 716 O O . PHE A 1 87 ? -7.810 -2.343 6.667 1.00 98.44 87 PHE A O 1
ATOM 723 N N . TYR A 1 88 ? -6.049 -2.709 5.302 1.00 98.56 88 TYR A N 1
ATOM 724 C CA . TYR A 1 88 ? -5.365 -1.435 5.482 1.00 98.56 88 TYR A CA 1
ATOM 725 C C . TYR A 1 88 ? -5.435 -0.647 4.182 1.00 98.56 88 TYR A C 1
ATOM 727 O O . TYR A 1 88 ? -5.205 -1.230 3.121 1.00 98.56 88 TYR A O 1
ATOM 735 N N . LEU A 1 89 ? -5.779 0.633 4.235 1.00 98.56 89 LEU A N 1
ATOM 736 C CA . LEU A 1 89 ? -5.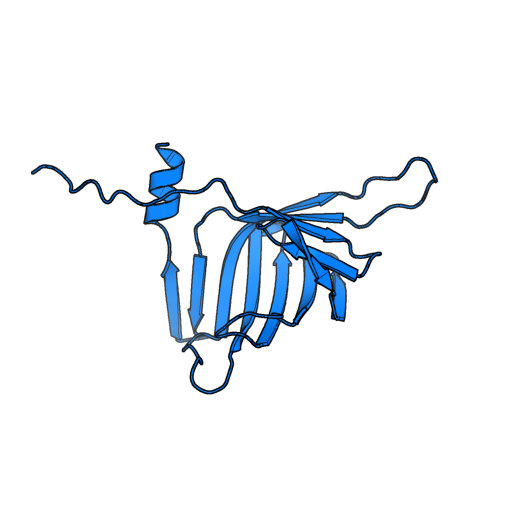858 1.461 3.042 1.00 98.56 89 LEU A CA 1
ATOM 737 C C . LEU A 1 89 ? -4.934 2.659 3.173 1.00 98.56 89 LEU A C 1
ATOM 739 O O . LEU A 1 89 ? -5.175 3.492 4.039 1.00 98.56 89 LEU A O 1
ATOM 743 N N . ASP A 1 90 ? -3.959 2.768 2.279 1.00 98.50 90 ASP A N 1
ATOM 744 C CA . ASP A 1 90 ? -3.131 3.961 2.149 1.00 98.50 90 ASP A CA 1
ATOM 745 C C . ASP A 1 90 ? -3.789 4.936 1.163 1.00 98.50 90 ASP A C 1
ATOM 747 O O . ASP A 1 90 ? -4.188 4.542 0.054 1.00 98.50 90 ASP A O 1
ATOM 751 N N . VAL A 1 91 ? -3.873 6.217 1.527 1.00 98.19 91 VAL A N 1
ATOM 752 C CA . VAL A 1 91 ? -4.189 7.282 0.568 1.00 98.19 91 VAL A CA 1
ATOM 753 C C . VAL A 1 91 ? -2.924 7.614 -0.204 1.00 98.19 91 VAL A C 1
ATOM 755 O O . VAL A 1 91 ? -1.963 8.161 0.335 1.00 98.19 91 VAL A O 1
ATOM 758 N N . ALA A 1 92 ? -2.924 7.291 -1.493 1.00 97.81 92 ALA A N 1
ATOM 759 C CA . ALA A 1 92 ? -1.729 7.377 -2.312 1.00 97.81 92 ALA A CA 1
ATOM 760 C C . ALA A 1 92 ? -2.047 7.770 -3.753 1.00 97.81 92 ALA A C 1
ATOM 762 O O . ALA A 1 92 ? -2.986 7.259 -4.357 1.00 97.81 92 ALA A O 1
ATOM 763 N N . THR A 1 93 ? -1.219 8.628 -4.346 1.00 97.62 93 THR A N 1
ATOM 764 C CA . THR A 1 93 ? -1.247 8.817 -5.802 1.00 97.62 93 THR A CA 1
ATOM 765 C C . THR A 1 93 ? -0.548 7.646 -6.469 1.00 97.62 93 THR A C 1
ATOM 767 O O . THR A 1 93 ? 0.580 7.310 -6.101 1.00 97.62 93 THR A O 1
ATOM 770 N N . ILE A 1 94 ? -1.206 7.046 -7.461 1.00 97.25 94 ILE A N 1
ATOM 771 C CA . ILE A 1 94 ? -0.645 5.947 -8.243 1.00 97.25 94 ILE A CA 1
ATOM 772 C C . ILE A 1 94 ? -0.531 6.362 -9.706 1.00 97.25 94 ILE A C 1
ATOM 774 O O . ILE A 1 94 ? -1.536 6.610 -10.368 1.00 97.25 94 ILE A O 1
ATOM 778 N N . ASP A 1 95 ? 0.701 6.373 -10.206 1.00 93.25 95 ASP A N 1
ATOM 779 C CA . ASP A 1 95 ? 1.022 6.667 -11.598 1.00 93.25 95 ASP A CA 1
ATOM 780 C C . ASP A 1 95 ? 1.310 5.362 -12.354 1.00 93.25 95 ASP A C 1
ATOM 782 O O . ASP A 1 95 ? 2.078 4.509 -11.890 1.00 93.25 95 ASP A O 1
ATOM 786 N N . THR A 1 96 ? 0.720 5.221 -13.541 1.00 86.06 96 THR A N 1
ATOM 787 C CA . THR A 1 96 ? 1.019 4.145 -14.494 1.00 86.06 96 THR A CA 1
ATOM 788 C C . THR A 1 96 ? 1.944 4.696 -15.569 1.00 86.06 96 THR A C 1
ATOM 790 O O . THR A 1 96 ? 1.478 5.252 -16.564 1.00 86.06 96 THR A O 1
ATOM 793 N N . ASP A 1 97 ? 3.252 4.597 -15.360 1.00 70.25 97 ASP A N 1
ATOM 794 C CA . ASP A 1 97 ? 4.221 5.081 -16.338 1.00 70.25 97 ASP A CA 1
ATOM 795 C C . ASP A 1 97 ? 4.544 3.938 -17.305 1.00 70.25 97 ASP A C 1
ATOM 797 O O . ASP A 1 97 ? 5.305 3.012 -17.008 1.00 70.25 97 ASP A O 1
ATOM 801 N N . THR A 1 98 ? 3.910 3.959 -18.474 1.00 59.81 98 THR A N 1
ATOM 802 C CA . THR A 1 98 ? 4.326 3.118 -19.598 1.00 59.81 98 THR A CA 1
ATOM 803 C C . THR A 1 98 ? 5.384 3.871 -20.388 1.00 59.81 98 THR A C 1
ATOM 805 O O . THR A 1 98 ? 5.076 4.463 -21.423 1.00 59.81 98 THR A O 1
ATOM 808 N N . ASP A 1 99 ? 6.620 3.887 -19.892 1.00 51.09 99 ASP A N 1
ATOM 809 C CA . ASP A 1 99 ? 7.732 4.431 -20.669 1.00 51.09 99 ASP A CA 1
ATOM 810 C C . ASP A 1 99 ? 8.109 3.418 -21.764 1.00 51.09 99 ASP A C 1
ATOM 812 O O . ASP A 1 99 ? 8.380 2.236 -21.506 1.00 51.09 99 ASP A O 1
ATOM 816 N N . THR A 1 100 ? 8.058 3.860 -23.018 1.00 48.16 100 THR A N 1
ATOM 817 C CA . THR A 1 100 ? 8.569 3.093 -24.155 1.00 48.16 100 THR A CA 1
ATOM 818 C C . THR A 1 100 ? 10.075 3.259 -24.182 1.00 48.16 100 THR A C 1
ATOM 820 O O . THR A 1 100 ? 10.564 4.343 -24.505 1.00 48.16 100 THR A O 1
ATOM 823 N N . ASP A 1 101 ? 10.823 2.201 -23.864 1.00 47.84 101 ASP A N 1
ATOM 824 C CA . ASP A 1 101 ? 12.275 2.290 -23.950 1.00 47.84 101 ASP A CA 1
ATOM 825 C C . ASP A 1 101 ? 12.736 2.514 -25.405 1.00 47.84 101 ASP A C 1
ATOM 827 O O . ASP A 1 101 ? 12.027 2.246 -26.382 1.00 47.84 101 ASP A O 1
ATOM 831 N N . THR A 1 102 ? 13.963 3.008 -25.562 1.00 48.25 102 THR A N 1
ATOM 832 C CA . THR A 1 102 ? 14.617 3.267 -26.856 1.00 48.25 102 THR A CA 1
ATOM 833 C C . THR A 1 102 ? 14.858 2.011 -27.713 1.00 48.25 102 THR A C 1
ATOM 835 O O . THR A 1 102 ? 15.343 2.130 -28.839 1.00 48.25 102 THR A O 1
ATOM 838 N N . GLY A 1 103 ? 14.516 0.821 -27.213 1.00 55.53 103 GLY A N 1
ATOM 839 C CA . GLY A 1 103 ? 14.509 -0.478 -27.889 1.00 55.53 103 GLY A CA 1
ATOM 840 C C . GLY A 1 103 ? 13.111 -0.987 -28.276 1.00 55.53 103 GLY A C 1
ATOM 841 O O . GLY A 1 103 ? 13.010 -2.063 -28.866 1.00 55.53 103 GLY A O 1
ATOM 842 N N . GLY A 1 104 ? 12.044 -0.224 -28.013 1.00 49.22 104 GLY A N 1
ATOM 843 C CA . GLY A 1 104 ? 10.686 -0.485 -28.504 1.00 49.22 104 GLY A CA 1
ATOM 844 C C . GLY A 1 104 ? 9.837 -1.429 -27.646 1.00 49.22 104 GLY A C 1
ATOM 845 O O . GLY A 1 104 ? 8.716 -1.747 -28.046 1.00 49.22 104 GLY A O 1
ATOM 846 N N . ALA A 1 105 ? 10.321 -1.862 -26.478 1.00 55.19 105 ALA A N 1
ATOM 847 C CA . ALA A 1 105 ? 9.507 -2.606 -25.518 1.00 55.19 105 ALA A CA 1
ATOM 848 C C . ALA A 1 105 ? 8.878 -1.633 -24.508 1.00 55.19 105 ALA A C 1
ATOM 850 O O . ALA A 1 105 ? 9.581 -0.898 -23.815 1.00 55.19 105 ALA A O 1
ATOM 851 N N . ALA A 1 106 ? 7.545 -1.620 -24.424 1.00 59.00 106 ALA A N 1
ATOM 852 C CA . ALA A 1 106 ? 6.846 -0.887 -23.374 1.00 59.00 106 ALA A CA 1
ATOM 853 C C . ALA A 1 106 ? 7.112 -1.580 -22.035 1.00 59.00 106 ALA A C 1
ATOM 855 O O . ALA A 1 106 ? 6.745 -2.747 -21.872 1.00 59.00 106 ALA A O 1
ATOM 856 N N . LYS A 1 107 ? 7.741 -0.877 -21.092 1.00 65.69 107 LYS A N 1
ATOM 857 C CA . LYS A 1 107 ? 7.892 -1.381 -19.728 1.00 65.69 107 LYS A CA 1
ATOM 858 C C . LYS A 1 107 ? 6.693 -0.967 -18.900 1.00 65.69 107 LYS A C 1
ATOM 860 O O . LYS A 1 107 ? 6.242 0.176 -18.969 1.00 65.69 107 LYS A O 1
ATOM 865 N N . ARG A 1 108 ? 6.167 -1.896 -18.108 1.00 83.75 108 ARG A N 1
ATOM 866 C CA . ARG A 1 108 ? 5.038 -1.622 -17.212 1.00 83.75 108 ARG A CA 1
ATOM 867 C C . ARG A 1 108 ? 5.566 -1.238 -15.840 1.00 83.75 108 ARG A C 1
ATOM 869 O O . ARG A 1 108 ? 5.708 -2.087 -14.958 1.00 83.75 108 ARG A O 1
ATOM 876 N N . HIS A 1 109 ? 5.846 0.050 -15.674 1.00 90.25 109 HIS A N 1
ATOM 877 C CA . HIS A 1 109 ? 6.242 0.611 -14.393 1.00 90.25 109 HIS A CA 1
ATOM 878 C C . HIS A 1 109 ? 5.053 1.279 -13.711 1.00 90.25 109 HIS A C 1
ATOM 880 O O . HIS A 1 109 ? 4.333 2.082 -14.299 1.00 90.25 109 HIS A O 1
ATOM 886 N N . TRP A 1 110 ? 4.857 0.948 -12.441 1.00 95.38 110 TRP A N 1
ATOM 887 C CA . TRP A 1 110 ? 3.905 1.647 -11.589 1.00 95.38 110 TRP A CA 1
ATOM 888 C C . TRP A 1 110 ? 4.657 2.352 -10.477 1.00 95.38 110 TRP A C 1
ATOM 890 O O . TRP A 1 110 ? 5.703 1.885 -10.009 1.00 95.38 110 TRP A O 1
ATOM 900 N N . ARG A 1 111 ? 4.111 3.475 -10.034 1.00 96.12 111 ARG A N 1
ATOM 901 C CA . ARG A 1 111 ? 4.668 4.264 -8.944 1.00 96.12 111 ARG A CA 1
ATOM 902 C C . ARG A 1 111 ? 3.561 4.628 -7.974 1.00 96.12 111 ARG A C 1
ATOM 904 O O . ARG A 1 111 ? 2.513 5.085 -8.401 1.00 96.12 111 ARG A O 1
ATOM 911 N N . SER A 1 112 ? 3.818 4.450 -6.683 1.00 97.19 112 SER A N 1
ATOM 912 C CA . SER A 1 112 ? 2.913 4.872 -5.611 1.00 97.19 112 SER A CA 1
ATOM 913 C C . SER A 1 112 ? 3.588 5.945 -4.769 1.00 97.19 112 SER A C 1
ATOM 915 O O . SER A 1 112 ? 4.758 5.789 -4.410 1.00 97.19 112 SER A O 1
ATOM 917 N N . VAL A 1 113 ? 2.857 7.012 -4.451 1.00 97.94 113 VAL A N 1
ATOM 918 C CA . VAL A 1 113 ? 3.256 8.071 -3.515 1.00 97.94 113 VAL A CA 1
ATOM 919 C C . VAL A 1 113 ? 2.246 8.126 -2.388 1.00 97.94 113 VAL A C 1
ATOM 921 O O . VAL A 1 113 ? 1.105 8.508 -2.613 1.00 97.94 113 VAL A O 1
ATOM 924 N N . ASP A 1 114 ? 2.689 7.737 -1.207 1.00 97.56 114 ASP A N 1
ATOM 925 C CA . ASP A 1 114 ? 1.929 7.726 0.042 1.00 97.56 114 ASP A CA 1
ATOM 926 C C . ASP A 1 114 ? 1.753 9.157 0.578 1.00 97.56 114 ASP A C 1
ATOM 928 O O . ASP A 1 114 ? 2.735 9.897 0.703 1.00 97.56 114 ASP A O 1
ATOM 932 N N . HIS A 1 115 ? 0.506 9.540 0.867 1.00 96.81 115 HIS A N 1
ATOM 933 C CA . HIS A 1 115 ? 0.124 10.856 1.392 1.00 96.81 115 HIS A CA 1
ATOM 934 C C . HIS A 1 115 ? -0.224 10.816 2.884 1.00 96.81 115 HIS A C 1
ATOM 936 O O . HIS A 1 115 ? -1.083 11.582 3.330 1.00 96.81 115 HIS A O 1
ATOM 942 N N . TYR A 1 116 ? 0.461 9.967 3.650 1.00 96.25 116 TYR A N 1
ATOM 943 C CA . TYR A 1 116 ? 0.406 9.805 5.108 1.00 96.25 116 TYR A CA 1
ATOM 944 C C . TYR A 1 116 ? -0.898 9.225 5.659 1.00 96.25 116 TYR A C 1
ATOM 946 O O . TYR A 1 116 ? -0.872 8.463 6.612 1.00 96.25 116 TYR A O 1
ATOM 954 N N . LEU A 1 117 ? -2.047 9.625 5.115 1.00 96.94 117 LEU A N 1
ATOM 955 C CA . LEU A 1 117 ? -3.346 9.260 5.659 1.00 96.94 117 LEU A CA 1
ATOM 956 C C . LEU A 1 117 ? -3.677 7.798 5.365 1.00 96.94 117 LEU A C 1
ATOM 958 O O . LEU A 1 117 ? -3.797 7.415 4.200 1.00 96.94 117 LEU A O 1
ATOM 962 N N . ASP A 1 118 ? -3.976 7.051 6.424 1.00 97.38 118 ASP A N 1
ATOM 963 C CA . ASP A 1 118 ? -4.307 5.636 6.332 1.00 97.38 118 ASP A CA 1
ATOM 964 C C . ASP A 1 118 ? -5.654 5.305 6.981 1.00 97.38 118 ASP A C 1
ATOM 966 O O . ASP A 1 118 ? -6.132 5.999 7.885 1.00 97.38 118 ASP A O 1
ATOM 970 N N . LEU A 1 119 ? -6.271 4.210 6.535 1.00 98.12 119 LEU A N 1
ATOM 971 C CA . LEU A 1 119 ? -7.494 3.663 7.116 1.00 98.12 119 LEU A CA 1
ATOM 972 C C . LEU A 1 119 ? -7.292 2.213 7.548 1.00 98.12 119 LEU A C 1
ATOM 974 O O . LEU A 1 119 ? -6.797 1.381 6.786 1.00 98.12 119 LEU A O 1
ATOM 978 N N . VAL A 1 120 ? -7.793 1.880 8.733 1.00 98.38 120 VAL A N 1
ATOM 979 C CA . VAL A 1 120 ? -8.008 0.491 9.149 1.00 98.38 120 VAL A CA 1
ATOM 980 C C . VAL A 1 120 ? -9.485 0.171 8.990 1.00 98.38 120 VAL A C 1
ATOM 982 O O . VAL A 1 120 ? -10.330 0.795 9.628 1.00 98.38 120 VAL A O 1
ATOM 985 N N . LEU A 1 121 ? -9.801 -0.805 8.141 1.00 98.38 121 LEU A N 1
ATOM 986 C CA . LEU A 1 121 ? -11.171 -1.215 7.850 1.00 98.38 121 LEU A CA 1
ATOM 987 C C . LEU A 1 121 ? -11.511 -2.536 8.547 1.00 98.38 121 LEU A C 1
ATOM 989 O O . LEU A 1 121 ? -10.814 -3.543 8.379 1.00 98.38 121 LEU A O 1
ATOM 993 N N . ARG A 1 122 ? -12.641 -2.542 9.261 1.00 98.44 122 ARG A N 1
ATOM 994 C CA . ARG A 1 122 ? -13.299 -3.739 9.797 1.00 98.44 122 ARG A CA 1
ATOM 995 C C . ARG A 1 122 ? -14.660 -3.887 9.120 1.00 98.44 122 ARG A C 1
ATOM 997 O O . ARG A 1 122 ? -15.624 -3.187 9.433 1.00 98.44 122 ARG A O 1
ATOM 1004 N N . THR A 1 123 ? -14.739 -4.800 8.166 1.00 97.50 123 THR A N 1
ATOM 1005 C CA . THR A 1 123 ? -15.863 -5.004 7.250 1.00 97.50 123 THR A CA 1
ATOM 1006 C C . THR A 1 123 ? -17.177 -5.165 8.007 1.00 97.50 123 THR A C 1
ATOM 1008 O O . THR A 1 123 ? -17.323 -6.021 8.878 1.00 97.50 123 THR A O 1
ATOM 1011 N N . GLY A 1 124 ? -18.155 -4.322 7.669 1.00 97.69 124 GLY A N 1
ATOM 1012 C CA . GLY A 1 124 ? -19.479 -4.333 8.295 1.00 97.69 124 GLY A CA 1
ATOM 1013 C C . GLY A 1 124 ? -19.515 -3.866 9.756 1.00 97.69 124 GLY A C 1
ATOM 1014 O O . GLY A 1 124 ? -20.583 -3.934 10.363 1.00 97.69 124 GLY A O 1
ATOM 1015 N N . ARG A 1 125 ? -18.392 -3.399 10.319 1.00 98.19 125 ARG A N 1
ATOM 1016 C CA . ARG A 1 125 ? -18.305 -2.862 11.683 1.00 98.19 125 ARG A CA 1
ATOM 1017 C C . ARG A 1 125 ? -18.039 -1.362 11.663 1.00 98.19 125 ARG A C 1
ATOM 1019 O O . ARG A 1 125 ? -18.937 -0.593 11.993 1.00 98.19 125 ARG A O 1
ATOM 1026 N N . ASP A 1 126 ? -16.843 -0.955 11.259 1.00 98.00 126 ASP A N 1
ATOM 1027 C CA . ASP A 1 126 ? -16.391 0.437 11.309 1.00 98.00 126 ASP A CA 1
ATOM 1028 C C . ASP A 1 126 ? -15.079 0.631 10.516 1.00 98.00 126 ASP A C 1
ATOM 1030 O O . ASP A 1 126 ? -14.575 -0.288 9.857 1.00 98.00 126 ASP A O 1
ATOM 1034 N N . LEU A 1 127 ? -14.550 1.855 10.567 1.00 97.94 127 LEU A N 1
ATOM 1035 C CA . LEU A 1 127 ? -13.219 2.207 10.091 1.00 97.94 127 LEU A CA 1
ATOM 1036 C C . LEU A 1 127 ? -12.561 3.193 11.063 1.00 97.94 127 LEU A C 1
ATOM 1038 O O . LEU A 1 127 ? -13.247 4.058 11.613 1.00 97.94 127 LEU A O 1
ATOM 1042 N N . ASP A 1 128 ? -11.243 3.093 11.212 1.00 97.94 128 ASP A N 1
ATOM 1043 C CA . ASP A 1 128 ? -10.412 4.060 11.933 1.00 97.94 128 ASP A CA 1
ATOM 1044 C C . ASP A 1 128 ? -9.550 4.842 10.933 1.00 97.94 128 ASP A C 1
ATOM 1046 O O . ASP A 1 128 ? -8.971 4.251 10.021 1.00 97.94 128 ASP A O 1
ATOM 1050 N N . VAL A 1 129 ? -9.461 6.163 11.109 1.00 97.62 129 VAL A N 1
ATOM 1051 C CA . VAL A 1 129 ? -8.578 7.043 10.326 1.00 97.62 129 VAL A CA 1
ATOM 1052 C C . VAL A 1 129 ? -7.309 7.294 11.135 1.00 97.62 129 VAL A C 1
ATOM 1054 O O . VAL A 1 129 ? -7.397 7.747 12.279 1.00 97.62 129 VAL A O 1
ATOM 1057 N N . LEU A 1 130 ? -6.151 7.006 10.552 1.00 96.19 130 LEU A N 1
ATOM 1058 C CA . LEU A 1 130 ? -4.842 7.097 11.198 1.00 96.19 130 LEU A CA 1
ATOM 1059 C C . LEU A 1 130 ? -3.998 8.224 10.590 1.00 96.19 130 LEU A C 1
ATOM 1061 O O . LEU A 1 130 ? -4.322 8.747 9.527 1.00 96.19 130 LEU A O 1
ATOM 1065 N N . ASP A 1 131 ? -2.953 8.630 11.310 1.00 94.25 131 ASP A N 1
ATOM 1066 C CA . ASP A 1 131 ? -1.843 9.470 10.826 1.00 94.25 131 ASP A CA 1
ATOM 1067 C C . ASP A 1 131 ? -2.250 10.843 10.239 1.00 94.25 131 ASP A C 1
ATOM 1069 O O . ASP A 1 131 ? -1.538 11.504 9.480 1.00 94.25 131 ASP A O 1
ATOM 1073 N N . THR A 1 132 ? -3.414 11.344 10.672 1.00 94.25 132 THR A N 1
ATOM 1074 C CA . THR A 1 132 ? -3.876 12.715 10.379 1.00 94.25 132 THR A CA 1
ATOM 1075 C C . THR A 1 132 ? -2.919 13.794 10.888 1.00 94.25 132 THR A C 1
ATOM 1077 O O . THR A 1 132 ? -2.827 14.868 10.296 1.00 94.25 132 THR A O 1
ATOM 1080 N N . ASP A 1 133 ? -2.212 13.538 11.984 1.00 92.25 133 ASP A N 1
ATOM 1081 C CA . ASP A 1 133 ? -1.201 14.428 12.542 1.00 92.25 133 ASP A CA 1
ATOM 1082 C C . ASP A 1 133 ? 0.063 14.484 11.675 1.00 92.25 133 ASP A C 1
ATOM 1084 O O . ASP A 1 133 ? 0.598 15.580 11.491 1.00 92.25 133 ASP A O 1
ATOM 1088 N N . GLU A 1 134 ? 0.489 13.367 11.077 1.00 91.50 134 GLU A N 1
ATOM 1089 C CA . GLU A 1 134 ? 1.574 13.340 10.085 1.00 91.50 134 GLU A CA 1
ATOM 1090 C C . GLU A 1 134 ? 1.220 14.155 8.837 1.00 91.50 134 GLU A C 1
ATOM 1092 O O . GLU A 1 134 ? 2.002 15.017 8.424 1.00 91.50 134 GLU A O 1
ATOM 1097 N N . LEU A 1 135 ? 0.011 13.971 8.289 1.00 92.12 135 LEU A N 1
ATOM 1098 C CA . LEU A 1 135 ? -0.466 14.760 7.147 1.00 92.12 135 LEU A CA 1
ATOM 1099 C C . LEU A 1 135 ? -0.476 16.266 7.463 1.00 92.12 135 LEU A C 1
ATOM 1101 O O . LEU A 1 135 ? -0.006 17.085 6.668 1.00 92.12 135 LEU A O 1
ATOM 1105 N N . LEU A 1 136 ? -1.016 16.653 8.623 1.00 92.88 136 LEU A N 1
ATOM 1106 C CA . LEU A 1 136 ? -1.068 18.058 9.033 1.00 92.88 136 LEU A CA 1
ATOM 1107 C C . LEU A 1 136 ? 0.331 18.634 9.274 1.00 92.88 136 LEU A C 1
ATOM 1109 O O . LEU A 1 136 ? 0.579 19.785 8.911 1.00 92.88 136 LEU A O 1
ATOM 1113 N N . ALA A 1 137 ? 1.248 17.850 9.844 1.00 90.50 137 ALA A N 1
ATOM 1114 C CA . ALA A 1 137 ? 2.640 18.253 10.000 1.00 90.50 137 ALA A CA 1
ATOM 1115 C C . ALA A 1 137 ? 3.297 18.489 8.630 1.00 90.50 137 ALA A C 1
ATOM 1117 O O . ALA A 1 137 ? 3.895 19.549 8.432 1.00 90.50 137 ALA A O 1
ATOM 1118 N N . ALA A 1 138 ? 3.104 17.576 7.671 1.00 90.31 138 ALA A N 1
ATOM 1119 C CA . ALA A 1 138 ? 3.663 17.662 6.319 1.00 90.31 138 ALA A CA 1
ATOM 1120 C C . ALA A 1 138 ? 3.201 18.916 5.565 1.00 90.31 138 ALA A C 1
ATOM 1122 O O . ALA A 1 138 ? 3.996 19.552 4.878 1.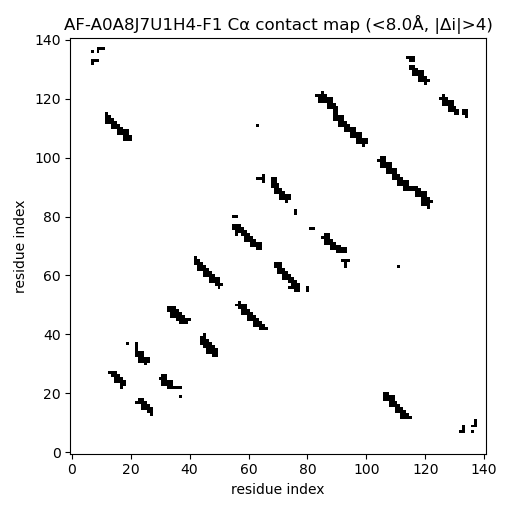00 90.31 138 ALA A O 1
ATOM 1123 N N . LEU A 1 139 ? 1.936 19.317 5.734 1.00 89.12 139 LEU A N 1
ATOM 1124 C CA . LEU A 1 139 ? 1.380 20.531 5.121 1.00 89.12 139 LEU A CA 1
ATOM 1125 C C . LEU A 1 139 ? 1.983 21.836 5.662 1.00 89.12 139 LEU A C 1
ATOM 1127 O O . LEU A 1 139 ? 1.839 22.883 5.030 1.00 89.12 139 LEU A O 1
ATOM 1131 N N . THR A 1 140 ? 2.605 21.796 6.841 1.00 86.00 140 THR A N 1
ATOM 1132 C CA . THR A 1 140 ? 3.155 22.982 7.523 1.00 86.00 140 THR A CA 1
ATOM 1133 C C . THR A 1 140 ? 4.682 23.040 7.536 1.00 86.00 140 THR A C 1
ATOM 1135 O O . THR A 1 140 ? 5.235 23.986 8.105 1.00 86.00 140 THR A O 1
ATOM 1138 N N . ALA A 1 141 ? 5.339 22.036 6.950 1.00 80.38 141 ALA A N 1
ATOM 1139 C CA . ALA A 1 141 ? 6.792 21.893 6.896 1.00 80.38 141 ALA A CA 1
ATOM 1140 C C . ALA A 1 141 ? 7.450 22.762 5.811 1.00 80.38 141 ALA A C 1
ATOM 1142 O O . ALA A 1 141 ? 6.801 23.055 4.781 1.00 80.38 141 ALA A O 1
#

Sequence (141 aa):
MPVPKLTVDVHPPKVERFDVDAMTNTDPKGFVRAVDEYRVESFGLYVARPMVGHPTMRYLESWLLPELNLRVTDFWFRAGHERDQDFYLDVATIDTDTDTDTGGAAKRHWRSVDHYLDLVLRTGRDLDVLDTDELLAALTA

Secondary structure (DSSP, 8-state):
-PPP-----PPPPPEEEEETTTTEEE-TTS-EEE-SEEEEETTEEEEEEE-TT-SSEEEEEEEEEGGGTEEEEEEEEPTT---S-SEEEEEEEEEEE--B-TTSPBP-EEEEEEEEEEEEEETTTEEEEE-HHHHHHHHT-

Foldseek 3Di:
DPDPPPVDVADFWQKWKQFQVQQWIQGSVRDIFHWPDWDDDPQWIWTKGAPPPDPWFGIKIWTDGQVQQKIKMDTHTDPPNDDQARIKIFNWHKDFDQDQDPVGDGTGMMMITGQQWMWGDRPPPDIDIDRPVNNVVVVVD